Protein AF-A0A9D5VCZ3-F1 (afdb_monomer_lite)

Radius of gyration: 24.62 Å; chains: 1; bounding box: 55×31×70 Å

Structure (mmCIF, N/CA/C/O backbone):
data_AF-A0A9D5VCZ3-F1
#
_entry.id   AF-A0A9D5VCZ3-F1
#
loop_
_atom_site.group_PDB
_atom_site.id
_atom_site.type_symbol
_atom_site.label_atom_id
_atom_site.label_alt_id
_atom_site.label_comp_id
_atom_site.label_asym_id
_atom_site.label_entity_id
_atom_site.label_seq_id
_atom_site.pdbx_PDB_ins_code
_atom_site.Cartn_x
_atom_site.Cartn_y
_atom_site.Cartn_z
_atom_site.occupancy
_atom_site.B_iso_or_equiv
_atom_site.auth_seq_id
_atom_site.auth_comp_id
_atom_site.auth_asym_id
_atom_site.auth_atom_id
_atom_site.pdbx_PDB_model_num
ATOM 1 N N . MET A 1 1 ? 32.028 -22.395 -25.483 1.00 45.53 1 MET A N 1
ATOM 2 C CA . MET A 1 1 ? 32.814 -21.570 -26.431 1.00 45.53 1 MET A CA 1
ATOM 3 C C . MET A 1 1 ? 32.224 -21.715 -27.846 1.00 45.53 1 MET A C 1
ATOM 5 O O . MET A 1 1 ? 32.825 -22.349 -28.694 1.00 45.53 1 MET A O 1
ATOM 9 N N . GLN A 1 2 ? 31.001 -21.212 -28.090 1.00 52.94 2 GLN A N 1
ATOM 10 C CA . GLN A 1 2 ? 30.289 -21.342 -29.388 1.00 52.94 2 GLN A CA 1
ATOM 11 C C . GLN A 1 2 ? 29.478 -20.089 -29.803 1.00 52.94 2 GLN A C 1
ATOM 13 O O . GLN A 1 2 ? 28.916 -20.057 -30.895 1.00 52.94 2 GLN A O 1
ATOM 18 N N . PHE A 1 3 ? 29.453 -19.024 -28.988 1.00 53.75 3 PHE A N 1
ATOM 19 C CA . PHE A 1 3 ? 28.682 -17.804 -29.284 1.00 53.75 3 PHE A CA 1
ATOM 20 C C . PHE A 1 3 ? 29.160 -17.054 -30.542 1.00 53.75 3 PHE A C 1
ATOM 22 O O . PHE A 1 3 ? 28.360 -16.423 -31.229 1.00 53.75 3 PHE A O 1
ATOM 29 N N . SER A 1 4 ? 30.447 -17.145 -30.893 1.00 59.69 4 SER A N 1
ATOM 30 C CA . SER A 1 4 ? 31.019 -16.421 -32.038 1.00 59.69 4 SER A CA 1
ATOM 31 C C . SER A 1 4 ? 30.579 -16.973 -33.400 1.00 59.69 4 SER A C 1
ATOM 33 O O . SER A 1 4 ? 30.556 -16.228 -34.381 1.00 59.69 4 SER A O 1
ATOM 35 N N . THR A 1 5 ? 30.198 -18.252 -33.483 1.00 61.75 5 THR A N 1
ATOM 36 C CA . THR A 1 5 ? 29.810 -18.890 -34.751 1.00 61.75 5 THR A CA 1
ATOM 37 C C . THR A 1 5 ? 28.364 -18.564 -35.138 1.00 61.75 5 THR A C 1
ATOM 39 O O . THR A 1 5 ? 28.079 -18.428 -36.325 1.00 61.75 5 THR A O 1
ATOM 42 N N . MET A 1 6 ? 27.473 -18.350 -34.159 1.00 65.69 6 MET A N 1
ATOM 43 C CA . MET A 1 6 ? 26.064 -17.999 -34.400 1.00 65.69 6 MET A CA 1
ATOM 44 C C . MET A 1 6 ? 25.830 -16.518 -34.734 1.00 65.69 6 MET A C 1
ATOM 46 O O . MET A 1 6 ? 24.898 -16.218 -35.472 1.00 65.69 6 MET A O 1
ATOM 50 N N . LEU A 1 7 ? 26.669 -15.589 -34.252 1.00 65.06 7 LEU A N 1
ATOM 51 C CA . LEU A 1 7 ? 26.544 -14.154 -34.578 1.00 65.06 7 LEU A CA 1
ATOM 52 C C . LEU A 1 7 ? 27.154 -13.777 -35.938 1.00 65.06 7 LEU A C 1
ATOM 54 O O . LEU A 1 7 ? 26.836 -12.730 -36.501 1.00 65.06 7 LEU A O 1
ATOM 58 N N . LYS A 1 8 ? 28.015 -14.635 -36.493 1.00 66.44 8 LYS A N 1
ATOM 59 C CA . LYS A 1 8 ? 28.745 -14.414 -37.752 1.00 66.44 8 LYS A CA 1
ATOM 60 C C . LYS A 1 8 ? 27.875 -14.073 -38.985 1.00 66.44 8 LYS A C 1
ATOM 62 O O . LYS A 1 8 ? 28.370 -13.314 -39.819 1.00 66.44 8 LYS A O 1
ATOM 67 N N . PRO A 1 9 ? 26.628 -14.571 -39.141 1.00 70.12 9 PRO A N 1
ATOM 68 C CA . PRO A 1 9 ? 25.753 -14.177 -40.247 1.00 70.12 9 PRO A CA 1
ATOM 69 C C . PRO A 1 9 ? 25.124 -12.786 -40.069 1.00 70.12 9 PRO A C 1
ATOM 71 O O . PRO A 1 9 ? 24.771 -12.164 -41.065 1.00 70.12 9 PRO A O 1
ATOM 74 N N . TYR A 1 10 ? 25.002 -12.295 -38.831 1.00 70.88 10 TYR A N 1
ATOM 75 C CA . TYR A 1 10 ? 24.322 -11.035 -38.502 1.00 70.88 10 TYR A CA 1
ATOM 76 C C . TYR A 1 10 ? 25.265 -9.825 -38.462 1.00 70.88 10 TYR A C 1
ATOM 78 O O . TYR A 1 10 ? 24.803 -8.686 -38.425 1.00 70.88 10 TYR A O 1
ATOM 86 N N . LEU A 1 11 ? 26.587 -10.041 -38.486 1.00 73.00 11 LEU A N 1
ATOM 87 C CA . LEU A 1 11 ? 27.551 -8.944 -38.547 1.00 73.00 11 LEU A CA 1
ATOM 88 C C . LEU A 1 11 ? 27.676 -8.393 -39.978 1.00 73.00 11 LEU A C 1
ATOM 90 O O . LEU A 1 11 ? 27.913 -9.161 -40.919 1.00 73.00 11 LEU A O 1
ATOM 94 N N . PRO A 1 12 ? 27.608 -7.061 -40.159 1.00 73.19 12 PRO A N 1
ATOM 95 C CA . PRO A 1 12 ? 27.774 -6.449 -41.466 1.00 73.19 12 PRO A CA 1
ATOM 96 C C . PRO A 1 12 ? 29.166 -6.745 -42.039 1.00 73.19 12 PRO A C 1
ATOM 98 O O . PRO A 1 12 ? 30.200 -6.537 -41.396 1.00 73.19 12 PRO A O 1
ATOM 101 N N . LYS A 1 13 ? 29.189 -7.231 -43.285 1.00 76.62 13 LYS A N 1
ATOM 102 C CA . LYS A 1 13 ? 30.423 -7.583 -44.005 1.00 76.62 13 LYS A CA 1
ATOM 103 C C . LYS A 1 13 ? 31.106 -6.370 -44.654 1.00 76.62 13 LYS A C 1
ATOM 105 O O . LYS A 1 13 ? 32.295 -6.446 -44.945 1.00 76.62 13 LYS A O 1
ATOM 110 N N . SER A 1 14 ? 30.386 -5.261 -44.860 1.00 83.81 14 SER A N 1
ATOM 111 C CA . SER A 1 14 ? 30.913 -4.033 -45.476 1.00 83.81 14 SER A CA 1
ATOM 112 C C . SER A 1 14 ? 31.560 -3.089 -44.451 1.00 83.81 14 SER A C 1
ATOM 114 O O . SER A 1 14 ? 31.151 -3.040 -43.289 1.00 83.81 14 SER A O 1
ATOM 116 N N . LEU A 1 15 ? 32.554 -2.301 -44.888 1.00 84.94 15 LEU A N 1
ATOM 117 C CA . LEU A 1 15 ? 33.205 -1.272 -44.057 1.00 84.94 15 LEU A CA 1
ATOM 118 C C . LEU A 1 15 ? 32.196 -0.241 -43.528 1.00 84.94 15 LEU A C 1
ATOM 120 O O . LEU A 1 15 ? 32.236 0.105 -42.350 1.00 84.94 15 LEU A O 1
ATOM 124 N N . LEU A 1 16 ? 31.246 0.179 -44.373 1.00 88.06 16 LEU A N 1
ATOM 125 C CA . LEU A 1 16 ? 30.178 1.106 -43.993 1.00 88.06 16 LEU A CA 1
ATOM 126 C C . LEU A 1 16 ? 29.269 0.513 -42.910 1.00 88.06 16 LEU A C 1
ATOM 128 O O . LEU A 1 16 ? 28.984 1.180 -41.921 1.00 88.06 16 L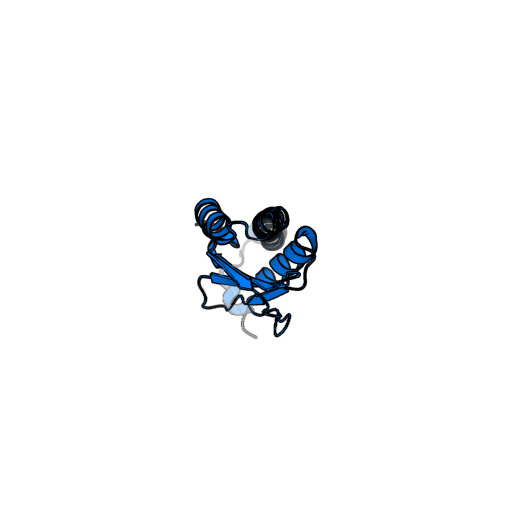EU A O 1
ATOM 132 N N . GLY A 1 17 ? 28.867 -0.755 -43.038 1.00 85.81 17 GLY A N 1
ATOM 133 C CA . GLY A 1 17 ? 28.023 -1.397 -42.032 1.00 85.81 17 GLY A CA 1
ATOM 134 C C . GLY A 1 17 ? 28.726 -1.556 -40.680 1.00 85.81 17 GLY A C 1
ATOM 135 O O . GLY A 1 17 ? 28.092 -1.385 -39.643 1.00 85.81 17 GLY A O 1
ATOM 136 N N . ARG A 1 18 ? 30.045 -1.805 -40.667 1.00 88.56 18 ARG A N 1
ATOM 137 C CA . ARG A 1 18 ? 30.837 -1.810 -39.423 1.00 88.56 18 ARG A CA 1
ATOM 138 C C . ARG A 1 18 ? 30.915 -0.425 -38.782 1.00 88.56 18 ARG A C 1
ATOM 140 O O . ARG A 1 18 ? 30.744 -0.326 -37.573 1.00 88.56 18 ARG A O 1
ATOM 147 N N . ALA A 1 19 ? 31.140 0.623 -39.575 1.00 90.06 19 ALA A N 1
ATOM 148 C CA . ALA A 1 19 ? 31.185 1.996 -39.072 1.00 90.06 19 ALA A CA 1
ATOM 149 C C . ALA A 1 19 ? 29.842 2.414 -38.454 1.00 90.06 19 ALA A C 1
ATOM 151 O O . ALA A 1 19 ? 29.808 2.925 -37.337 1.00 90.06 19 ALA A O 1
ATOM 152 N N . VAL A 1 20 ? 28.730 2.110 -39.133 1.00 91.75 20 VAL A N 1
ATOM 153 C CA . VAL A 1 20 ? 27.379 2.351 -38.607 1.00 91.75 20 VAL A CA 1
ATOM 154 C C . VAL A 1 20 ? 27.142 1.556 -37.323 1.00 91.75 20 VAL A C 1
ATOM 156 O O . VAL A 1 20 ? 26.648 2.119 -36.352 1.00 91.75 20 VAL A O 1
ATOM 159 N N . LEU A 1 21 ? 27.534 0.278 -37.273 1.00 89.38 21 LEU A N 1
ATOM 160 C CA . LEU A 1 21 ? 27.361 -0.550 -36.078 1.00 89.38 21 LEU A CA 1
ATOM 161 C C . LEU A 1 21 ? 28.112 0.025 -34.875 1.00 89.38 21 LEU A C 1
ATOM 163 O O . LEU A 1 21 ? 27.529 0.104 -33.803 1.00 89.38 21 LEU A O 1
ATOM 167 N N . ILE A 1 22 ? 29.359 0.471 -35.037 1.00 90.75 22 ILE A N 1
ATOM 168 C CA . ILE A 1 22 ? 30.148 1.058 -33.939 1.00 90.75 22 ILE A CA 1
ATOM 169 C C . ILE A 1 22 ? 29.474 2.316 -33.368 1.00 90.75 22 ILE A C 1
ATOM 171 O O . ILE A 1 22 ? 29.548 2.547 -32.165 1.00 90.75 22 ILE A O 1
ATOM 175 N N . ILE A 1 23 ? 28.793 3.103 -34.206 1.00 91.94 23 ILE A N 1
ATOM 176 C CA . ILE A 1 23 ? 28.090 4.324 -33.782 1.00 91.94 23 ILE A CA 1
ATOM 177 C C . ILE A 1 23 ? 26.728 3.997 -33.154 1.00 91.94 23 ILE A C 1
ATOM 179 O O . ILE A 1 23 ? 26.362 4.561 -32.127 1.00 91.94 23 ILE A O 1
ATOM 183 N N . VAL A 1 24 ? 25.965 3.080 -33.751 1.00 94.12 24 VAL A N 1
ATOM 184 C CA . VAL A 1 24 ? 24.582 2.783 -33.340 1.00 94.12 24 VAL A CA 1
ATOM 185 C C . VAL A 1 24 ? 24.523 1.808 -32.161 1.00 94.12 24 VAL A C 1
ATOM 187 O O . VAL A 1 24 ? 23.657 1.937 -31.300 1.00 94.12 24 VAL A O 1
ATOM 190 N N . MET A 1 25 ? 25.453 0.856 -32.069 1.00 93.19 25 MET A N 1
ATOM 191 C CA . MET A 1 25 ? 25.519 -0.114 -30.973 1.00 93.19 25 MET A CA 1
ATOM 192 C C . MET A 1 25 ? 25.525 0.537 -29.576 1.00 93.19 25 MET A C 1
ATOM 194 O O . MET A 1 25 ? 24.711 0.114 -28.754 1.00 93.19 25 MET A O 1
ATOM 198 N N . PRO A 1 26 ? 26.372 1.540 -29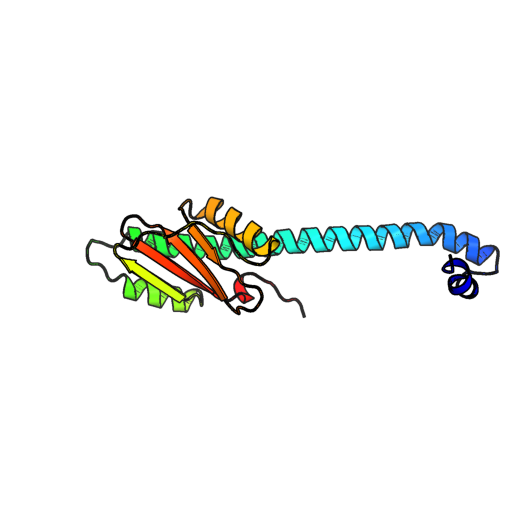.258 1.00 94.25 26 PRO A N 1
ATOM 199 C CA . PRO A 1 26 ? 26.364 2.159 -27.933 1.00 94.25 26 PRO A CA 1
ATOM 200 C C . PRO A 1 26 ? 25.052 2.893 -27.640 1.00 94.25 26 PRO A C 1
ATOM 20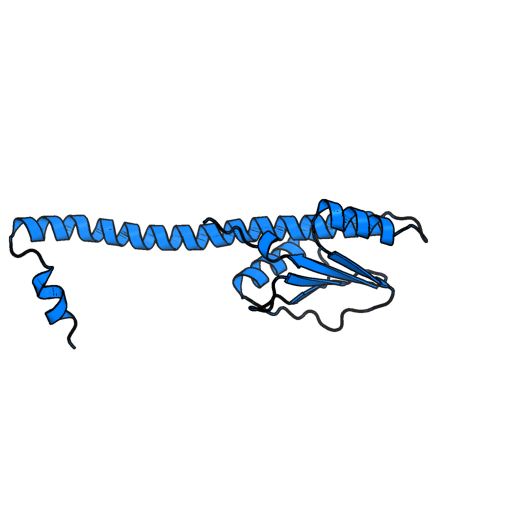2 O O . PRO A 1 26 ? 24.610 2.893 -26.494 1.00 94.25 26 PRO A O 1
ATOM 205 N N . LEU A 1 27 ? 24.391 3.450 -28.662 1.00 95.94 27 LEU A N 1
ATOM 206 C CA . LEU A 1 27 ? 23.076 4.076 -28.510 1.00 95.94 27 LEU A CA 1
ATOM 207 C C . LEU A 1 27 ? 22.009 3.040 -28.141 1.00 95.94 27 LEU A C 1
ATOM 209 O O . LEU A 1 27 ? 21.242 3.261 -27.209 1.00 95.94 27 LEU A O 1
ATOM 213 N N . ILE A 1 28 ? 21.992 1.886 -28.816 1.00 95.56 28 ILE A N 1
ATOM 214 C CA . ILE A 1 28 ? 21.065 0.789 -28.494 1.00 95.56 28 ILE A CA 1
ATOM 215 C C . ILE A 1 28 ? 21.334 0.254 -27.085 1.00 95.56 28 ILE A C 1
ATOM 217 O O . ILE A 1 28 ? 20.396 0.036 -26.319 1.00 95.56 28 ILE A O 1
ATOM 221 N N . LEU A 1 29 ? 22.605 0.062 -26.723 1.00 95.94 29 LEU A N 1
ATOM 222 C CA . LEU A 1 29 ? 22.979 -0.436 -25.400 1.00 95.94 29 LEU A CA 1
ATOM 223 C C . LEU A 1 29 ? 22.528 0.536 -24.303 1.00 95.94 29 LEU A C 1
ATOM 225 O O . LEU A 1 29 ? 21.897 0.113 -23.335 1.00 95.94 29 LEU A O 1
ATOM 229 N N . LEU A 1 30 ? 22.773 1.837 -24.491 1.00 96.38 30 LEU A N 1
ATOM 230 C CA . LEU A 1 30 ? 22.290 2.877 -23.587 1.00 96.38 30 LEU A CA 1
ATOM 231 C C . LEU A 1 30 ? 20.760 2.870 -23.492 1.00 96.38 30 LEU A C 1
ATOM 233 O O . LEU A 1 30 ? 20.223 2.976 -22.392 1.00 96.38 30 LEU A O 1
ATOM 237 N N . GLN A 1 31 ? 20.059 2.701 -24.616 1.00 94.44 31 GLN A N 1
ATOM 238 C CA . GLN A 1 31 ? 18.601 2.667 -24.645 1.00 94.44 31 GLN A CA 1
ATOM 239 C C . GLN A 1 31 ? 18.048 1.507 -23.815 1.00 94.44 31 GLN A C 1
ATOM 241 O O . GLN A 1 31 ? 17.148 1.726 -23.007 1.00 94.44 31 GLN A O 1
ATOM 246 N N . VAL A 1 32 ? 18.589 0.295 -23.974 1.00 96.56 32 VAL A N 1
ATOM 247 C CA . VAL A 1 32 ? 18.135 -0.889 -23.227 1.00 96.56 32 VAL A CA 1
ATOM 248 C C . VAL A 1 32 ? 18.378 -0.700 -21.733 1.00 96.56 32 VAL A C 1
ATOM 250 O O . VAL A 1 32 ? 17.445 -0.833 -20.948 1.00 96.56 32 VAL A O 1
ATOM 253 N N . VAL A 1 33 ? 19.595 -0.312 -21.340 1.00 95.75 33 VAL A N 1
ATOM 254 C CA . VAL A 1 33 ? 19.947 -0.105 -19.925 1.00 95.75 33 VAL A CA 1
ATOM 255 C C . VAL A 1 33 ? 19.089 0.992 -19.294 1.00 95.75 33 VAL A C 1
ATOM 257 O O . VAL A 1 33 ? 18.529 0.796 -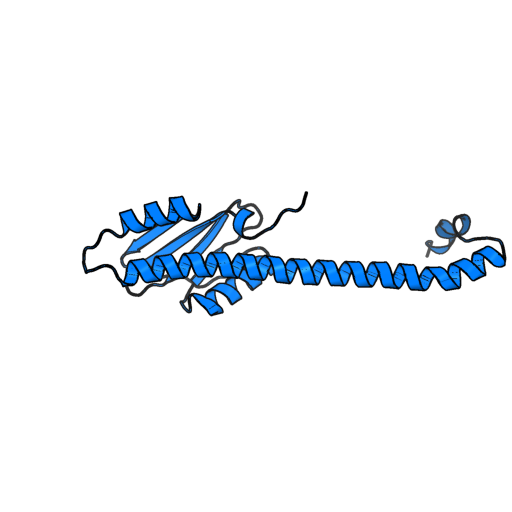18.217 1.00 95.75 33 VAL A O 1
ATOM 260 N N . SER A 1 34 ? 18.946 2.130 -19.975 1.00 95.31 34 SER A N 1
ATOM 261 C CA . SER A 1 34 ? 18.131 3.253 -19.505 1.00 95.31 34 SER A CA 1
ATOM 262 C C . SER A 1 34 ? 16.668 2.847 -19.338 1.00 95.31 34 SER A C 1
ATOM 264 O O . SER A 1 34 ? 16.061 3.116 -18.303 1.00 95.31 34 SER A O 1
ATOM 266 N N . THR A 1 35 ? 16.119 2.134 -20.325 1.00 93.56 35 THR A N 1
ATOM 267 C CA . THR A 1 35 ? 14.732 1.660 -20.302 1.00 93.56 35 THR A CA 1
ATOM 268 C C . THR A 1 35 ? 14.505 0.699 -19.136 1.00 93.56 35 THR A C 1
ATOM 270 O O . THR A 1 35 ? 13.570 0.906 -18.367 1.00 93.56 35 THR A O 1
ATOM 273 N N . THR A 1 36 ? 15.384 -0.287 -18.930 1.00 90.31 36 THR A N 1
ATOM 274 C CA . THR A 1 36 ? 15.287 -1.226 -17.799 1.00 90.31 36 THR A CA 1
ATOM 275 C C . THR A 1 36 ? 15.297 -0.498 -16.454 1.00 90.31 36 THR A C 1
ATOM 277 O O . THR A 1 36 ? 14.383 -0.682 -15.652 1.00 90.31 36 THR A O 1
ATOM 280 N N . ILE A 1 37 ? 16.263 0.401 -16.231 1.00 90.69 37 ILE A N 1
ATOM 281 C CA . ILE A 1 37 ? 16.363 1.174 -14.981 1.00 90.69 37 ILE A CA 1
ATOM 282 C C . ILE A 1 37 ? 15.130 2.062 -14.780 1.00 90.69 37 ILE A C 1
ATOM 284 O O . ILE A 1 37 ? 14.618 2.192 -13.664 1.00 90.69 37 ILE A O 1
ATOM 288 N N . PHE A 1 38 ? 14.652 2.705 -15.848 1.00 89.38 38 PHE A N 1
ATOM 289 C CA . PHE A 1 38 ? 13.470 3.553 -15.788 1.00 89.38 38 PHE A CA 1
ATOM 290 C C . PHE A 1 38 ? 12.236 2.754 -15.372 1.00 89.38 38 PHE A C 1
ATOM 292 O O . PHE A 1 38 ? 11.541 3.177 -14.449 1.00 89.38 38 PHE A O 1
ATOM 299 N N . PHE A 1 39 ? 11.984 1.600 -15.999 1.00 86.62 39 PHE A N 1
ATOM 300 C CA . PHE A 1 39 ? 10.848 0.752 -15.649 1.00 86.62 39 PHE A CA 1
ATOM 301 C C . PHE A 1 39 ? 10.962 0.240 -14.209 1.00 86.62 39 PHE A C 1
ATOM 303 O O . PHE A 1 39 ? 10.043 0.466 -13.429 1.00 86.62 39 PHE A O 1
ATOM 310 N N . GLU A 1 40 ? 12.091 -0.326 -13.786 1.00 84.31 40 GLU A N 1
ATOM 311 C CA . GLU A 1 40 ? 12.255 -0.785 -12.396 1.00 84.31 40 GLU A CA 1
ATOM 312 C C . GLU A 1 40 ? 11.950 0.323 -11.375 1.00 84.31 40 GLU A C 1
ATOM 314 O O . GLU A 1 40 ? 11.174 0.137 -10.433 1.0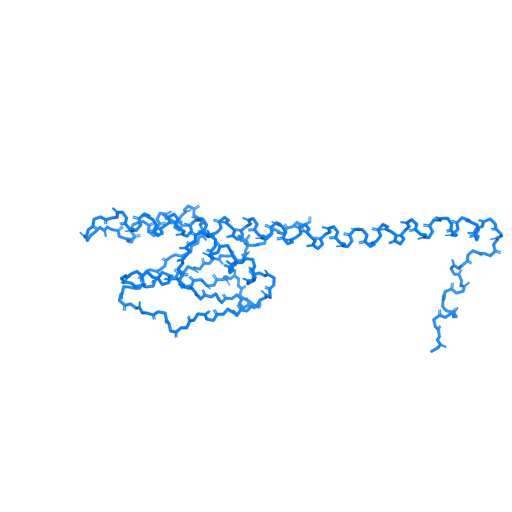0 84.31 40 GLU A O 1
ATOM 319 N N . ASN A 1 41 ? 12.500 1.519 -11.590 1.00 85.00 41 ASN A N 1
ATOM 320 C CA . ASN A 1 41 ? 12.273 2.656 -10.704 1.00 85.00 41 ASN A CA 1
ATOM 321 C C . ASN A 1 41 ? 10.838 3.184 -10.768 1.00 85.00 41 ASN A C 1
ATOM 323 O O . ASN A 1 41 ? 10.297 3.635 -9.755 1.00 85.00 41 ASN A O 1
ATOM 327 N N . HIS A 1 42 ? 10.217 3.163 -11.945 1.00 85.25 42 HIS A N 1
ATOM 328 C CA . HIS A 1 42 ? 8.842 3.602 -12.118 1.00 85.25 42 HIS A CA 1
ATOM 329 C C . HIS A 1 42 ? 7.881 2.699 -11.340 1.00 85.25 42 HIS A C 1
ATOM 331 O O . HIS A 1 42 ? 7.086 3.199 -10.545 1.00 85.25 42 HIS A O 1
ATOM 337 N N . TRP A 1 43 ? 8.011 1.380 -11.483 1.00 80.75 43 TRP A N 1
ATOM 338 C CA . TRP A 1 43 ? 7.157 0.409 -10.798 1.00 80.75 43 TRP A CA 1
ATOM 339 C C . TRP A 1 43 ? 7.319 0.478 -9.273 1.00 80.75 43 TRP A C 1
ATOM 341 O O . TRP A 1 43 ? 6.321 0.466 -8.550 1.00 80.75 43 TRP A O 1
ATOM 351 N N . LYS A 1 44 ? 8.546 0.692 -8.772 1.00 83.94 44 LYS A N 1
ATOM 352 C CA . LYS A 1 44 ? 8.789 0.955 -7.341 1.00 83.94 44 LYS A CA 1
ATOM 353 C C . LYS A 1 44 ? 8.032 2.186 -6.832 1.00 83.94 44 LYS A C 1
ATOM 355 O O . LYS A 1 44 ? 7.428 2.135 -5.762 1.00 83.94 44 LYS A O 1
ATOM 360 N N . LYS A 1 45 ? 8.038 3.287 -7.592 1.00 86.62 45 LYS A N 1
ATOM 361 C CA . LYS A 1 45 ? 7.338 4.532 -7.223 1.00 86.62 45 LYS A CA 1
ATOM 362 C C . LYS A 1 45 ? 5.819 4.389 -7.294 1.00 86.62 45 LYS A C 1
ATOM 364 O O . LYS A 1 45 ? 5.127 4.905 -6.420 1.00 86.62 45 LYS A O 1
ATOM 369 N N . VAL A 1 46 ? 5.301 3.709 -8.317 1.00 88.56 46 VAL A N 1
ATOM 370 C CA . VAL A 1 46 ? 3.858 3.473 -8.473 1.00 88.56 46 VAL A CA 1
ATOM 371 C C . VAL A 1 46 ? 3.340 2.596 -7.339 1.00 88.56 46 VAL A C 1
ATOM 373 O O . VAL A 1 46 ? 2.411 3.008 -6.648 1.00 88.56 46 VAL A O 1
ATOM 376 N N . GLY A 1 47 ? 3.981 1.453 -7.075 1.00 90.62 47 GLY A N 1
ATOM 377 C CA . GLY A 1 47 ? 3.572 0.572 -5.979 1.00 90.62 47 GLY A CA 1
ATOM 378 C C . GLY A 1 47 ? 3.671 1.257 -4.612 1.00 90.62 47 GLY A C 1
ATOM 379 O O . GLY A 1 47 ? 2.752 1.151 -3.806 1.00 90.62 47 GLY A O 1
ATOM 380 N N . ARG A 1 48 ? 4.696 2.098 -4.385 1.00 92.12 48 ARG A N 1
ATOM 381 C CA . ARG A 1 48 ? 4.781 2.931 -3.172 1.00 92.12 48 ARG A CA 1
ATOM 382 C C . ARG A 1 48 ? 3.566 3.844 -3.006 1.00 92.12 48 ARG A C 1
ATOM 384 O O . ARG A 1 48 ? 3.019 3.927 -1.913 1.00 92.12 48 ARG A O 1
ATOM 391 N N . ARG A 1 49 ? 3.134 4.532 -4.067 1.00 92.81 49 ARG A N 1
ATOM 392 C CA . ARG A 1 49 ? 1.955 5.416 -4.011 1.00 92.81 49 ARG A CA 1
ATOM 393 C C . ARG A 1 49 ? 0.670 4.643 -3.725 1.00 92.81 49 ARG A C 1
ATOM 395 O O . ARG A 1 49 ? -0.154 5.122 -2.955 1.00 92.81 49 ARG A O 1
ATOM 402 N N . LEU A 1 50 ? 0.518 3.457 -4.312 1.00 94.31 50 LEU A N 1
ATOM 403 C CA . LEU A 1 50 ? -0.626 2.582 -4.052 1.00 94.31 50 LEU A CA 1
ATOM 404 C C . LEU A 1 50 ? -0.643 2.094 -2.598 1.00 94.31 50 LEU A C 1
ATOM 406 O O . LEU A 1 50 ? -1.672 2.191 -1.933 1.00 94.31 50 LEU A O 1
ATOM 410 N N . ALA A 1 51 ? 0.507 1.660 -2.078 1.00 95.50 51 ALA A N 1
ATOM 411 C CA . ALA A 1 51 ? 0.657 1.260 -0.682 1.00 95.50 51 ALA A CA 1
ATOM 412 C C . ALA A 1 51 ? 0.350 2.413 0.291 1.00 95.50 51 ALA A C 1
ATOM 414 O O . ALA A 1 51 ? -0.344 2.200 1.280 1.00 95.50 51 ALA A O 1
ATOM 415 N N . LEU A 1 52 ? 0.799 3.640 -0.011 1.00 96.69 52 LEU A N 1
ATOM 416 C CA . LEU A 1 52 ? 0.452 4.838 0.767 1.00 96.69 52 LEU A CA 1
ATOM 417 C C . LEU A 1 52 ? -1.054 5.122 0.747 1.00 96.69 52 LEU A C 1
ATOM 419 O O . LEU A 1 52 ? -1.614 5.478 1.778 1.00 96.69 52 LEU A O 1
ATOM 423 N N . GLY A 1 53 ? -1.723 4.927 -0.392 1.00 96.12 53 GLY A N 1
ATOM 424 C CA . GLY A 1 53 ? -3.179 5.048 -0.481 1.00 96.12 53 GLY A CA 1
ATOM 425 C C . GLY A 1 53 ? -3.903 4.039 0.413 1.00 96.12 53 GLY A C 1
ATOM 426 O O . GLY A 1 53 ? -4.782 4.419 1.178 1.00 96.12 53 GLY A O 1
ATOM 427 N N . VAL A 1 54 ? -3.486 2.770 0.380 1.00 96.31 54 VAL A N 1
ATOM 428 C CA . VAL A 1 54 ? -4.062 1.714 1.232 1.00 96.31 54 VAL A CA 1
ATOM 429 C C . VAL A 1 54 ? -3.807 1.987 2.716 1.00 96.31 54 VAL A C 1
ATOM 431 O O . VAL A 1 54 ? -4.730 1.892 3.519 1.00 96.31 54 VAL A O 1
ATOM 434 N N . ALA A 1 55 ? -2.587 2.370 3.092 1.00 97.31 55 ALA A N 1
ATOM 435 C CA . ALA A 1 55 ? -2.272 2.728 4.473 1.00 97.31 55 ALA A CA 1
ATOM 436 C C . ALA A 1 55 ? -3.059 3.969 4.944 1.00 97.31 55 ALA A C 1
ATOM 438 O O . ALA A 1 55 ? -3.512 4.010 6.087 1.00 97.31 55 ALA A O 1
ATOM 439 N N . GLY A 1 56 ? -3.283 4.943 4.055 1.00 97.06 56 GLY A N 1
ATOM 440 C CA . GLY A 1 56 ? -4.144 6.105 4.291 1.00 97.06 56 GLY A CA 1
ATOM 441 C C . GLY A 1 56 ? -5.601 5.727 4.547 1.00 97.06 56 GLY A C 1
ATOM 442 O O . GLY A 1 56 ? -6.185 6.193 5.524 1.00 97.06 56 GLY A O 1
ATOM 443 N N . ASP A 1 57 ? -6.168 4.842 3.724 1.00 96.50 57 ASP A N 1
ATOM 444 C CA . ASP A 1 57 ? -7.523 4.316 3.923 1.00 96.50 57 ASP A CA 1
ATOM 445 C C . ASP A 1 57 ? -7.640 3.590 5.277 1.00 96.50 57 ASP A C 1
ATOM 447 O O . ASP A 1 57 ? -8.612 3.783 6.008 1.00 96.50 57 ASP A O 1
ATOM 451 N N . ILE A 1 58 ? -6.633 2.790 5.648 1.00 96.94 58 ILE A N 1
ATOM 452 C CA . ILE A 1 58 ? -6.599 2.076 6.932 1.00 96.94 58 ILE A CA 1
ATOM 453 C C . ILE A 1 58 ? -6.535 3.058 8.110 1.00 96.94 58 ILE A C 1
ATOM 455 O O . ILE A 1 58 ? -7.325 2.922 9.046 1.00 96.94 58 ILE A O 1
ATOM 459 N N . GLU A 1 59 ? -5.654 4.066 8.083 1.00 96.94 59 GLU A N 1
ATOM 460 C CA . GLU A 1 59 ? -5.586 5.057 9.171 1.00 96.94 59 GLU A CA 1
ATOM 461 C C . GLU A 1 59 ? -6.855 5.910 9.246 1.00 96.94 59 GLU A C 1
ATOM 463 O O . GLU A 1 59 ? -7.279 6.268 10.343 1.00 96.94 59 GLU A O 1
ATOM 468 N N . LEU A 1 60 ? -7.517 6.193 8.120 1.00 95.94 60 LEU A N 1
ATOM 469 C CA . LEU A 1 60 ? -8.811 6.873 8.125 1.00 95.94 60 LEU A CA 1
ATOM 470 C C . LEU A 1 60 ? -9.865 6.050 8.882 1.00 95.94 60 LEU A C 1
ATOM 472 O O . LEU A 1 60 ? -10.573 6.592 9.734 1.00 95.94 60 LEU A O 1
ATOM 476 N N . VAL A 1 61 ? -9.938 4.740 8.624 1.00 95.31 61 VAL A N 1
ATOM 477 C CA . VAL A 1 61 ? -10.852 3.828 9.332 1.00 95.31 61 VAL A CA 1
ATOM 478 C C . VAL A 1 61 ? -10.501 3.744 10.816 1.00 95.31 61 VAL A C 1
ATOM 480 O O . VAL A 1 61 ? -11.378 3.927 11.660 1.00 95.31 61 VAL A O 1
ATOM 483 N N . ILE A 1 62 ? -9.223 3.557 11.157 1.00 95.06 62 ILE A N 1
ATOM 484 C CA . ILE A 1 62 ? -8.748 3.534 12.550 1.00 95.06 62 ILE A CA 1
ATOM 485 C C . ILE A 1 62 ? -9.061 4.861 13.258 1.00 95.06 62 ILE A C 1
ATOM 487 O O . ILE A 1 62 ? -9.486 4.875 14.415 1.00 95.06 62 ILE A O 1
ATOM 491 N N . GLY A 1 63 ? -8.867 5.987 12.575 1.00 94.00 63 GLY A N 1
ATOM 492 C CA . GLY A 1 63 ? -9.162 7.323 13.075 1.00 94.00 63 GLY A CA 1
ATOM 493 C C . GLY A 1 63 ? -10.649 7.524 13.359 1.00 94.00 63 GLY A C 1
ATOM 494 O O . GLY A 1 63 ? -10.994 8.076 14.405 1.00 94.00 63 GLY A O 1
ATOM 495 N N . ASN A 1 64 ? -11.523 7.031 12.480 1.00 92.50 64 ASN A N 1
ATOM 496 C CA . ASN A 1 64 ? -12.972 7.056 12.679 1.00 92.50 64 ASN A CA 1
ATOM 497 C C . ASN A 1 64 ? -13.398 6.149 13.841 1.00 92.50 64 ASN A C 1
ATOM 499 O O . ASN A 1 64 ? -14.170 6.583 14.695 1.00 92.50 64 ASN A O 1
ATOM 503 N N . MET A 1 65 ? -12.820 4.947 13.943 1.00 91.75 65 MET A N 1
ATOM 504 C CA . MET A 1 65 ? -13.009 4.039 15.082 1.00 91.75 65 MET A CA 1
ATOM 505 C C . MET A 1 65 ? -12.620 4.691 16.412 1.00 91.75 65 MET A C 1
ATOM 507 O O . MET A 1 65 ? -13.358 4.600 17.386 1.00 91.75 65 MET A O 1
ATOM 511 N N . ARG A 1 66 ? -11.493 5.407 16.449 1.00 90.06 66 ARG A N 1
ATOM 512 C CA . ARG A 1 66 ? -10.992 6.089 17.653 1.00 90.06 66 ARG A CA 1
ATOM 513 C C . ARG A 1 66 ? -11.867 7.264 18.103 1.00 90.06 66 ARG A C 1
ATOM 515 O O . ARG A 1 66 ? -11.818 7.638 19.270 1.00 90.06 66 ARG A O 1
ATOM 522 N N . ARG A 1 67 ? -12.622 7.881 17.190 1.00 89.81 67 ARG A N 1
ATOM 523 C CA . ARG A 1 67 ? -13.511 9.022 17.486 1.00 89.81 67 ARG A CA 1
ATOM 524 C C . ARG A 1 67 ? -14.917 8.598 17.903 1.00 89.81 67 ARG A C 1
ATOM 526 O O . ARG A 1 67 ? -15.692 9.457 18.319 1.00 89.81 67 ARG A O 1
ATOM 533 N N . LEU A 1 68 ? -15.257 7.314 17.783 1.00 87.62 68 LEU A N 1
ATOM 534 C CA . LEU A 1 68 ? -16.544 6.815 18.248 1.00 87.62 68 LEU A CA 1
ATOM 535 C C . LEU A 1 68 ? -16.643 6.933 19.777 1.00 87.62 68 LEU A C 1
ATOM 537 O O . LEU A 1 68 ? -15.682 6.631 20.487 1.00 87.62 68 LEU A O 1
ATOM 541 N N . PRO A 1 69 ? -17.812 7.334 20.302 1.00 84.44 69 PRO A N 1
ATOM 542 C CA . PRO A 1 69 ? -18.090 7.218 21.724 1.00 84.44 69 PRO A CA 1
ATOM 543 C C . PRO A 1 69 ? -18.080 5.747 22.163 1.00 84.44 69 PRO A C 1
ATOM 545 O O . PRO A 1 69 ? -18.283 4.834 21.359 1.00 84.44 69 PRO A O 1
ATOM 548 N N . VAL A 1 70 ? -17.874 5.518 23.461 1.00 77.88 70 VAL A N 1
ATOM 549 C CA . VAL A 1 70 ? -17.918 4.177 24.063 1.00 77.88 70 VAL A CA 1
ATOM 550 C C . VAL A 1 70 ? -19.276 3.530 23.764 1.00 77.88 70 VAL A C 1
ATOM 552 O O . VAL A 1 70 ? -20.316 4.089 24.103 1.00 77.88 70 VAL A O 1
ATOM 555 N N . GLY A 1 71 ? -19.263 2.365 23.109 1.00 76.00 71 GLY A N 1
ATOM 556 C CA . GLY A 1 71 ? -20.476 1.668 22.658 1.00 76.00 71 GLY A CA 1
ATOM 557 C C . GLY A 1 71 ? -21.019 2.119 21.297 1.00 76.00 71 GLY A C 1
ATOM 558 O O . GLY A 1 71 ? -22.110 1.701 20.915 1.00 76.00 71 GLY A O 1
ATOM 559 N N . GLY A 1 72 ? -20.287 2.959 20.563 1.00 82.44 72 GLY A N 1
ATOM 560 C CA . GLY A 1 72 ? -20.642 3.350 19.204 1.00 82.44 72 GLY A CA 1
ATOM 561 C C . GLY A 1 72 ? -20.610 2.182 18.209 1.00 82.44 72 GLY A C 1
ATOM 562 O O . GLY A 1 72 ? -19.958 1.159 18.429 1.00 82.44 72 GLY A O 1
ATOM 563 N N . ASP A 1 73 ? -21.313 2.346 17.088 1.00 89.12 73 ASP A N 1
ATOM 564 C CA . ASP A 1 73 ? -21.442 1.309 16.065 1.00 89.12 73 ASP A CA 1
ATOM 565 C C . ASP A 1 73 ? -20.178 1.179 15.199 1.00 89.12 73 ASP A C 1
ATOM 567 O O . ASP A 1 73 ? -20.057 1.749 14.115 1.00 89.12 73 ASP A O 1
ATOM 571 N N . VAL A 1 74 ? -19.218 0.393 15.689 1.00 90.06 74 VAL A N 1
ATOM 572 C CA . VAL A 1 74 ? -18.011 0.031 14.933 1.00 90.06 74 VAL A CA 1
ATOM 573 C C . VAL A 1 74 ? -18.372 -0.739 13.661 1.00 90.06 74 VAL A C 1
ATOM 575 O O . VAL A 1 74 ? -17.739 -0.531 12.629 1.00 90.06 74 VAL A O 1
ATOM 578 N N . ARG A 1 75 ? -19.388 -1.613 13.698 1.00 91.06 75 ARG A N 1
ATOM 579 C CA . ARG A 1 75 ? -19.756 -2.443 12.540 1.00 91.06 75 ARG A CA 1
ATOM 580 C C . ARG A 1 75 ? -20.262 -1.594 11.381 1.00 91.06 75 ARG A C 1
ATOM 582 O O . ARG A 1 75 ? -19.842 -1.847 10.257 1.00 91.06 75 ARG A O 1
ATOM 589 N N . GLY A 1 76 ? -21.097 -0.591 11.652 1.00 91.69 76 GLY A N 1
ATOM 590 C CA . GLY A 1 76 ? -21.569 0.356 10.641 1.00 91.69 76 GLY A CA 1
ATOM 591 C C . GLY A 1 76 ? -20.412 1.028 9.899 1.00 91.69 76 GLY A C 1
ATOM 592 O O . GLY A 1 76 ? -20.348 0.963 8.674 1.00 91.69 76 GLY A O 1
ATOM 593 N N . ILE A 1 77 ? -19.420 1.547 10.633 1.00 92.62 77 ILE A N 1
ATOM 594 C CA . ILE A 1 77 ? -18.239 2.178 10.019 1.00 92.62 77 ILE A CA 1
ATOM 595 C C . ILE A 1 77 ? -17.442 1.194 9.160 1.00 92.62 77 ILE A C 1
ATOM 597 O O . ILE A 1 77 ? -16.968 1.572 8.091 1.00 92.62 77 ILE A O 1
ATOM 601 N N . LEU A 1 78 ? -17.279 -0.057 9.598 1.00 93.69 78 LEU A N 1
ATOM 602 C CA . LEU A 1 78 ? -16.543 -1.053 8.814 1.00 93.69 78 LEU A CA 1
ATOM 603 C C . LEU A 1 78 ? -17.280 -1.430 7.522 1.00 93.69 78 LEU A C 1
ATOM 605 O O . LEU A 1 78 ? -16.631 -1.626 6.496 1.00 93.69 78 LEU A O 1
ATOM 609 N N . ILE A 1 79 ? -18.616 -1.488 7.548 1.00 94.56 79 ILE A N 1
ATOM 610 C CA . ILE A 1 79 ? -19.440 -1.729 6.354 1.00 94.56 79 ILE A CA 1
ATOM 611 C C . ILE A 1 79 ? -19.305 -0.562 5.370 1.00 94.56 79 ILE A C 1
ATOM 613 O O . ILE A 1 79 ? -19.044 -0.789 4.186 1.00 94.56 79 ILE A O 1
ATOM 617 N N . ASP A 1 80 ? -19.414 0.675 5.855 1.00 93.94 80 ASP A N 1
ATOM 618 C CA . ASP A 1 80 ? -19.262 1.877 5.028 1.00 93.94 80 ASP A CA 1
ATOM 619 C C . ASP A 1 80 ? -17.851 1.968 4.431 1.00 93.94 80 ASP A C 1
ATOM 621 O O . ASP A 1 80 ? -17.676 2.228 3.237 1.00 93.94 80 ASP A O 1
ATOM 625 N N . ALA A 1 81 ? -16.830 1.677 5.241 1.00 94.62 81 ALA A N 1
ATOM 626 C CA . ALA A 1 81 ? -15.445 1.621 4.797 1.00 94.62 81 ALA A CA 1
ATOM 627 C C . ALA A 1 81 ? -15.236 0.544 3.728 1.00 94.62 81 ALA A C 1
ATOM 629 O O . ALA A 1 81 ? -14.562 0.792 2.726 1.00 94.62 81 ALA A O 1
ATOM 630 N N . GLN A 1 82 ? -15.834 -0.636 3.896 1.00 95.19 82 GLN A N 1
ATOM 631 C CA . GLN A 1 82 ? -15.760 -1.702 2.903 1.00 95.19 82 GLN A CA 1
ATOM 632 C C . GLN A 1 82 ? -16.424 -1.301 1.584 1.00 95.19 82 GLN A C 1
ATOM 634 O O . GLN A 1 82 ? -15.872 -1.576 0.518 1.00 95.19 82 GLN A O 1
ATOM 639 N N . ALA A 1 83 ? -17.570 -0.620 1.633 1.00 94.06 83 ALA A N 1
ATOM 640 C CA . ALA A 1 83 ? -18.243 -0.124 0.438 1.00 94.06 83 ALA A CA 1
ATOM 641 C C . ALA A 1 83 ? -17.410 0.940 -0.298 1.00 94.06 83 ALA A C 1
ATOM 643 O O . ALA A 1 83 ? -17.308 0.894 -1.522 1.00 94.06 83 ALA A O 1
ATOM 644 N N . ALA A 1 84 ? -16.781 1.863 0.437 1.00 93.56 84 ALA A N 1
ATOM 645 C CA . ALA A 1 84 ? -15.997 2.955 -0.141 1.00 93.56 84 ALA A CA 1
ATOM 646 C C . ALA A 1 84 ? -14.631 2.512 -0.690 1.00 93.56 84 ALA A C 1
ATOM 648 O O . ALA A 1 84 ? -14.143 3.059 -1.677 1.00 93.56 84 ALA A O 1
ATOM 649 N N . THR A 1 85 ? -13.996 1.537 -0.042 1.00 93.44 85 THR A N 1
ATOM 650 C CA . THR A 1 85 ? -12.605 1.151 -0.330 1.00 93.44 85 THR A CA 1
ATOM 651 C C . THR A 1 85 ? -12.485 -0.190 -1.057 1.00 93.44 85 THR A C 1
ATOM 653 O O . THR A 1 85 ? -11.408 -0.534 -1.547 1.00 93.44 85 THR A O 1
ATOM 656 N N . HIS A 1 86 ? -13.556 -0.984 -1.113 1.00 93.06 86 HIS A N 1
ATOM 657 C CA . HIS A 1 86 ? -13.528 -2.375 -1.578 1.00 93.06 86 HIS A CA 1
ATOM 658 C C . HIS A 1 86 ? -12.529 -3.274 -0.821 1.00 93.06 86 HIS A C 1
ATOM 660 O O . HIS A 1 86 ? -12.094 -4.296 -1.352 1.00 93.06 86 HIS A O 1
ATOM 666 N N . MET A 1 87 ? -12.150 -2.905 0.404 1.00 95.00 87 MET A N 1
ATOM 667 C CA . MET A 1 87 ? -11.356 -3.734 1.315 1.00 95.00 87 MET A CA 1
ATOM 668 C C . MET A 1 87 ? -12.273 -4.295 2.392 1.00 95.00 87 MET A C 1
ATOM 670 O O . MET A 1 87 ? -13.184 -3.600 2.835 1.00 95.00 87 MET A O 1
ATOM 674 N N . LYS A 1 88 ? -12.058 -5.537 2.826 1.00 95.12 88 LYS A N 1
ATOM 675 C CA . LYS A 1 88 ? -12.826 -6.052 3.965 1.00 95.12 88 LYS A CA 1
ATOM 676 C C . LYS A 1 88 ? -12.125 -5.674 5.254 1.00 95.12 88 LYS A C 1
ATOM 678 O O . LYS A 1 88 ? -10.906 -5.798 5.348 1.00 95.12 88 LYS A O 1
ATOM 683 N N . PHE A 1 89 ? -12.907 -5.251 6.235 1.00 95.62 89 PHE A N 1
ATOM 684 C CA . PHE A 1 89 ? -12.419 -4.909 7.560 1.00 95.62 89 PHE A CA 1
ATOM 685 C C . PHE A 1 89 ? -13.115 -5.780 8.594 1.00 95.62 89 PHE A C 1
ATOM 687 O O . PHE A 1 89 ? -14.343 -5.845 8.640 1.00 95.62 89 PHE A O 1
ATOM 694 N N . GLU A 1 90 ? -12.330 -6.401 9.461 1.00 94.62 90 GLU A N 1
ATOM 695 C CA . GLU A 1 90 ? -12.827 -7.166 10.592 1.00 94.62 90 GLU A CA 1
ATOM 696 C C . GLU A 1 90 ? -12.131 -6.688 11.865 1.00 94.62 90 GLU A C 1
ATOM 698 O O . GLU A 1 90 ? -10.905 -6.713 11.978 1.00 94.62 90 GLU A O 1
ATOM 703 N N . TYR A 1 91 ? -12.917 -6.240 12.841 1.00 94.94 91 TYR A N 1
ATOM 704 C CA . TYR A 1 91 ? -12.393 -5.847 14.142 1.00 94.94 91 TYR A CA 1
ATOM 705 C C . TYR A 1 91 ? -12.571 -6.977 15.154 1.00 94.94 91 TYR A C 1
ATOM 707 O O . TYR A 1 91 ? -13.690 -7.414 15.426 1.00 94.94 91 TYR A O 1
ATOM 715 N N . ARG A 1 92 ? -11.454 -7.423 15.732 1.00 94.62 92 ARG A N 1
ATOM 716 C CA . ARG A 1 92 ? -11.396 -8.457 16.766 1.00 94.62 92 ARG A CA 1
ATOM 717 C C . ARG A 1 92 ? -11.119 -7.792 18.122 1.00 94.62 92 ARG A C 1
ATOM 719 O O . ARG A 1 92 ? -9.971 -7.430 18.395 1.00 94.62 92 ARG A O 1
ATOM 726 N N . PRO A 1 93 ? -12.143 -7.577 18.968 1.00 92.19 93 PRO A N 1
ATOM 727 C CA . PRO A 1 93 ? -11.967 -6.922 20.262 1.00 92.19 93 PRO A CA 1
ATOM 728 C C . PRO A 1 93 ? -11.188 -7.822 21.231 1.00 92.19 93 PRO A C 1
ATOM 730 O O . PRO A 1 93 ? -11.374 -9.037 21.250 1.00 92.19 93 PRO A O 1
ATOM 733 N N . GLY A 1 94 ? -10.299 -7.233 22.030 1.00 91.25 94 GLY A N 1
ATOM 734 C CA . GLY A 1 94 ? -9.489 -7.920 23.043 1.00 91.25 94 GLY A CA 1
ATOM 735 C C . GLY A 1 94 ? -8.395 -8.849 22.501 1.00 91.25 94 GLY A C 1
ATOM 736 O O . GLY A 1 94 ? -7.601 -9.371 23.281 1.00 91.25 94 GLY A O 1
ATOM 737 N N . SER A 1 95 ? -8.318 -9.064 21.185 1.00 92.94 95 SER A N 1
ATOM 738 C CA . SER A 1 95 ? -7.249 -9.864 20.589 1.00 92.94 95 SER A CA 1
ATOM 739 C C . SER A 1 95 ? -5.929 -9.098 20.572 1.00 92.94 95 SER A C 1
ATOM 741 O O . SER A 1 95 ? -5.911 -7.884 20.357 1.00 92.94 95 SER A O 1
ATOM 743 N N . VAL A 1 96 ? -4.827 -9.831 20.705 1.00 93.25 96 VAL A N 1
ATOM 744 C CA . VAL A 1 96 ? -3.467 -9.316 20.539 1.00 93.25 96 VAL A CA 1
ATOM 745 C C . VAL A 1 96 ? -2.827 -10.010 19.345 1.00 93.25 96 VAL A C 1
ATOM 747 O O . VAL A 1 96 ? -3.025 -11.205 19.120 1.00 93.25 96 VAL A O 1
ATOM 750 N N . LEU A 1 97 ? -2.077 -9.243 18.565 1.00 92.06 97 LEU A N 1
ATOM 751 C CA . LEU A 1 97 ? -1.328 -9.715 17.418 1.00 92.06 97 LEU A CA 1
ATOM 752 C C . LEU A 1 97 ? -0.342 -10.810 17.858 1.00 92.06 97 LEU A C 1
ATOM 754 O O . LEU A 1 97 ? 0.508 -10.575 18.715 1.00 92.06 97 LEU A O 1
ATOM 758 N N . ALA A 1 98 ? -0.453 -12.005 17.274 1.00 87.25 98 ALA A N 1
ATOM 759 C CA . ALA A 1 98 ? 0.400 -13.137 17.643 1.00 87.25 98 ALA A CA 1
ATOM 760 C C . ALA A 1 98 ? 1.873 -12.922 17.245 1.00 87.25 98 ALA A C 1
ATOM 762 O O . ALA A 1 98 ? 2.779 -13.357 17.951 1.00 87.25 98 ALA A O 1
ATOM 763 N N . ASP A 1 99 ? 2.107 -12.255 16.113 1.00 92.00 99 ASP A N 1
ATOM 764 C CA . ASP A 1 99 ? 3.427 -11.889 15.604 1.00 92.00 99 ASP A CA 1
ATOM 765 C C . ASP A 1 99 ? 3.328 -10.698 14.636 1.00 92.00 99 ASP A C 1
ATOM 767 O O . ASP A 1 99 ? 2.244 -10.361 14.165 1.00 92.00 99 ASP A O 1
ATOM 771 N N . THR A 1 100 ? 4.461 -10.077 14.308 1.00 92.94 100 THR A N 1
ATOM 772 C CA . THR A 1 100 ? 4.572 -8.975 13.332 1.00 92.94 100 THR A CA 1
ATOM 773 C C . THR A 1 100 ? 5.227 -9.418 12.020 1.00 92.94 100 THR A C 1
ATOM 775 O O . THR A 1 100 ? 5.873 -8.615 11.337 1.00 92.94 100 THR A O 1
ATOM 778 N N . ARG A 1 101 ? 5.101 -10.703 11.654 1.00 93.62 101 ARG A N 1
ATOM 779 C CA . ARG A 1 101 ? 5.772 -11.246 10.466 1.00 93.62 101 ARG A CA 1
ATOM 780 C C . ARG A 1 101 ? 5.311 -10.557 9.185 1.00 93.62 101 ARG A C 1
ATOM 782 O O . ARG A 1 101 ? 4.174 -10.102 9.047 1.00 93.62 101 ARG A O 1
ATOM 789 N N . LYS A 1 102 ? 6.248 -10.481 8.245 1.00 94.81 102 LYS A N 1
ATOM 790 C CA . LYS A 1 102 ? 6.067 -9.916 6.913 1.00 94.81 102 LYS A CA 1
ATOM 791 C C . LYS A 1 102 ? 6.392 -11.018 5.916 1.00 94.81 102 LYS A C 1
ATOM 793 O O . LYS A 1 102 ? 7.532 -11.476 5.869 1.00 94.81 102 LYS A O 1
ATOM 798 N N . THR A 1 103 ? 5.399 -11.511 5.194 1.00 92.88 103 THR A N 1
ATOM 799 C CA . THR A 1 103 ? 5.556 -12.652 4.283 1.00 92.88 103 THR A CA 1
ATOM 800 C C . THR A 1 103 ? 4.931 -12.326 2.937 1.00 92.88 103 THR A C 1
ATOM 802 O O . THR A 1 103 ? 3.938 -11.608 2.886 1.00 92.88 103 THR A O 1
ATOM 805 N N . GLY A 1 104 ? 5.531 -12.822 1.854 1.00 90.12 104 GLY A N 1
ATOM 806 C CA . GLY A 1 104 ? 5.062 -12.582 0.493 1.00 90.12 104 GLY A CA 1
ATOM 807 C C . GLY A 1 104 ? 6.139 -12.053 -0.444 1.00 90.12 104 GLY A C 1
ATOM 808 O O . GLY A 1 104 ? 7.332 -12.109 -0.145 1.00 90.12 104 GLY A O 1
ATOM 809 N N . GLU A 1 105 ? 5.694 -11.522 -1.580 1.00 87.81 105 GLU A N 1
ATOM 810 C CA . GLU A 1 105 ? 6.556 -10.900 -2.586 1.00 87.81 105 GLU A CA 1
ATOM 811 C C . GLU A 1 105 ? 7.344 -9.718 -1.989 1.00 87.81 105 GLU A C 1
ATOM 813 O O . GLU A 1 105 ? 6.756 -8.767 -1.470 1.00 87.81 105 GLU A O 1
ATOM 818 N N . TYR A 1 106 ? 8.678 -9.759 -2.097 1.00 88.12 106 TYR A N 1
ATOM 819 C CA . TYR A 1 106 ? 9.582 -8.811 -1.430 1.00 88.12 106 TYR A CA 1
ATOM 820 C C . TYR A 1 106 ? 9.222 -7.339 -1.686 1.00 88.12 106 TYR A C 1
ATOM 822 O O . TYR A 1 106 ? 9.065 -6.577 -0.734 1.00 88.12 106 TYR A O 1
ATOM 830 N N . LEU A 1 107 ? 9.043 -6.940 -2.952 1.00 87.88 107 LEU A N 1
ATOM 831 C CA . LEU A 1 107 ? 8.801 -5.538 -3.310 1.00 87.88 107 LEU A CA 1
ATOM 832 C C . LEU A 1 107 ? 7.468 -5.015 -2.754 1.00 87.88 107 LEU A C 1
ATOM 834 O O . LEU A 1 107 ? 7.391 -3.890 -2.264 1.00 87.88 107 LEU A O 1
ATOM 838 N N . LEU A 1 108 ? 6.424 -5.839 -2.816 1.00 90.25 108 LEU A N 1
ATOM 839 C CA . LEU A 1 108 ? 5.099 -5.506 -2.303 1.00 90.25 108 LEU A CA 1
ATOM 840 C C . LEU A 1 108 ? 5.124 -5.324 -0.785 1.00 90.25 108 LEU A C 1
ATOM 842 O O . LEU A 1 108 ? 4.600 -4.343 -0.255 1.00 90.25 108 LEU A O 1
ATOM 846 N N . VAL A 1 109 ? 5.757 -6.273 -0.093 1.00 93.69 109 VAL A N 1
ATOM 847 C CA . VAL A 1 109 ? 5.920 -6.235 1.358 1.00 93.69 109 VAL A CA 1
ATOM 848 C C . VAL A 1 109 ? 6.727 -5.004 1.766 1.00 93.69 109 VAL A C 1
ATOM 850 O O . VAL A 1 109 ? 6.298 -4.282 2.658 1.00 93.69 109 VAL A O 1
ATOM 853 N N . GLU A 1 110 ? 7.840 -4.710 1.091 1.00 93.31 110 GLU A N 1
ATOM 854 C CA . GLU A 1 110 ? 8.669 -3.526 1.351 1.00 93.31 110 GLU A CA 1
ATOM 855 C C . GLU A 1 110 ? 7.860 -2.223 1.210 1.00 93.31 110 GLU A C 1
ATOM 857 O O . GLU A 1 110 ? 7.895 -1.355 2.088 1.00 93.31 110 GLU A O 1
ATOM 862 N N . GLN A 1 111 ? 7.072 -2.101 0.138 1.00 94.00 111 GLN A N 1
ATOM 863 C CA . GLN A 1 111 ? 6.232 -0.928 -0.111 1.00 94.00 111 GLN A CA 1
ATOM 864 C C . GLN A 1 111 ? 5.151 -0.744 0.956 1.00 94.00 111 GLN A C 1
ATOM 866 O O . GLN A 1 111 ? 4.949 0.387 1.409 1.00 94.00 111 GLN A O 1
ATOM 871 N N . LEU A 1 112 ? 4.482 -1.831 1.353 1.00 95.44 112 LEU A N 1
ATOM 872 C CA . LEU A 1 112 ? 3.444 -1.817 2.381 1.00 95.44 112 LEU A CA 1
ATOM 873 C C . LEU A 1 112 ? 4.009 -1.535 3.764 1.00 95.44 112 LEU A C 1
ATOM 875 O O . LEU A 1 112 ? 3.481 -0.663 4.443 1.00 95.44 112 LEU A O 1
ATOM 879 N N . VAL A 1 113 ? 5.087 -2.212 4.163 1.00 96.12 113 VAL A N 1
ATOM 880 C CA . VAL A 1 113 ? 5.749 -1.985 5.455 1.00 96.12 113 VAL A CA 1
ATOM 881 C C . VAL A 1 113 ? 6.089 -0.512 5.600 1.00 96.12 113 VAL A C 1
ATOM 883 O O . VAL A 1 113 ? 5.605 0.134 6.523 1.00 96.12 113 VAL A O 1
ATOM 886 N N . GLY A 1 114 ? 6.805 0.065 4.631 1.00 95.88 114 GLY A N 1
ATOM 887 C CA . GLY A 1 114 ? 7.173 1.468 4.750 1.00 95.88 114 GLY A CA 1
ATOM 888 C C . GLY A 1 114 ? 5.965 2.416 4.743 1.00 95.88 114 GLY A C 1
ATOM 889 O O . GLY A 1 114 ? 6.098 3.541 5.199 1.00 95.88 114 GLY A O 1
ATOM 890 N N . ALA A 1 115 ? 4.835 2.045 4.128 1.00 96.94 115 ALA A N 1
ATOM 891 C CA . ALA A 1 115 ? 3.656 2.912 4.035 1.00 96.94 115 ALA A CA 1
ATOM 892 C C . ALA A 1 115 ? 2.845 2.859 5.334 1.00 96.94 115 ALA A C 1
ATOM 894 O O . ALA A 1 115 ? 2.391 3.884 5.835 1.00 96.94 115 ALA A O 1
ATOM 895 N N . MET A 1 116 ? 2.718 1.663 5.904 1.00 97.44 116 MET A N 1
ATOM 896 C CA . MET A 1 116 ? 2.114 1.428 7.209 1.00 97.44 116 MET A CA 1
ATOM 897 C C . MET A 1 116 ? 2.934 2.079 8.327 1.00 97.44 116 MET A C 1
ATOM 899 O O . MET A 1 116 ? 2.354 2.702 9.216 1.00 97.44 116 MET A O 1
ATOM 903 N N . ASP A 1 117 ? 4.263 1.994 8.258 1.00 96.44 117 ASP A N 1
ATOM 904 C CA . ASP A 1 117 ? 5.159 2.664 9.205 1.00 96.44 117 ASP A CA 1
ATOM 905 C C . ASP A 1 117 ? 5.083 4.195 9.091 1.00 96.44 117 ASP A C 1
ATOM 907 O O . ASP A 1 117 ? 5.150 4.873 10.110 1.00 96.44 117 ASP A O 1
ATOM 911 N N . GLU A 1 118 ? 4.903 4.737 7.879 1.00 97.06 118 GLU A N 1
ATOM 912 C CA . GLU A 1 118 ? 4.811 6.187 7.628 1.00 97.06 118 GLU A CA 1
ATOM 913 C C . GLU A 1 118 ? 3.448 6.792 7.996 1.00 97.06 118 GLU A C 1
ATOM 915 O O . GLU A 1 118 ? 3.380 7.965 8.350 1.00 97.06 118 GLU A O 1
ATOM 920 N N . ILE A 1 119 ? 2.353 6.037 7.877 1.00 96.88 119 ILE A N 1
ATOM 921 C CA . ILE A 1 119 ? 0.994 6.577 8.047 1.00 96.88 119 ILE A CA 1
ATOM 922 C C . ILE A 1 119 ? 0.332 6.047 9.321 1.00 96.88 119 ILE A C 1
ATOM 924 O O . ILE A 1 119 ? -0.131 6.831 10.150 1.00 96.88 119 ILE A O 1
ATOM 928 N N . VAL A 1 120 ? 0.296 4.726 9.504 1.00 96.19 120 VAL A N 1
ATOM 929 C CA . VAL A 1 120 ? -0.482 4.078 10.574 1.00 96.19 120 VAL A CA 1
ATOM 930 C C . VAL A 1 120 ? 0.278 4.079 11.905 1.00 96.19 120 VAL A C 1
ATOM 932 O O . VAL A 1 120 ? -0.336 4.203 12.964 1.00 96.19 120 VAL A O 1
ATOM 935 N N . HIS A 1 121 ? 1.613 3.967 11.875 1.00 94.75 121 HIS A N 1
ATOM 936 C CA . HIS A 1 121 ? 2.486 4.007 13.061 1.00 94.75 121 HIS A CA 1
ATOM 937 C C . HIS A 1 121 ? 2.081 3.017 14.175 1.00 94.75 121 HIS A C 1
ATOM 939 O O . HIS A 1 121 ? 2.179 3.315 15.370 1.00 94.75 121 HIS A O 1
ATOM 945 N N . LYS A 1 122 ? 1.581 1.832 13.803 1.00 94.31 122 LYS A N 1
ATOM 946 C CA . LYS A 1 122 ? 1.180 0.774 14.745 1.00 94.31 122 LYS A CA 1
ATOM 947 C C . LYS A 1 122 ? 1.852 -0.553 14.406 1.00 94.31 122 LYS A C 1
ATOM 949 O O . LYS A 1 122 ? 2.127 -0.812 13.229 1.00 94.31 122 LYS A O 1
ATOM 954 N N . PRO A 1 123 ? 2.081 -1.424 15.408 1.00 96.25 123 PRO A N 1
ATOM 955 C CA . PRO A 1 123 ? 2.525 -2.786 15.154 1.00 96.25 123 PRO A CA 1
ATOM 956 C C . PRO A 1 123 ? 1.546 -3.481 14.215 1.00 96.25 123 PRO A C 1
ATOM 958 O O . PRO A 1 123 ? 0.334 -3.450 14.432 1.00 96.25 123 PRO A O 1
ATOM 961 N N . HIS A 1 124 ? 2.074 -4.087 13.160 1.00 97.06 124 HIS A N 1
ATOM 962 C CA . HIS A 1 124 ? 1.246 -4.704 12.139 1.00 97.06 124 HIS A CA 1
ATOM 963 C C . HIS A 1 124 ? 1.910 -5.959 11.576 1.00 97.06 124 HIS A C 1
ATOM 965 O O . HIS A 1 124 ? 3.137 -6.094 11.591 1.00 97.06 124 HIS A O 1
ATOM 971 N N . ARG A 1 125 ? 1.102 -6.868 11.042 1.00 96.62 125 ARG A N 1
ATOM 972 C CA . ARG A 1 125 ? 1.504 -8.077 10.318 1.00 96.62 125 ARG A CA 1
ATOM 973 C C . ARG A 1 125 ? 1.055 -7.946 8.868 1.00 96.62 125 ARG A C 1
ATOM 975 O O . ARG A 1 125 ? 0.012 -7.350 8.616 1.00 96.62 125 ARG A O 1
ATOM 982 N N . ILE A 1 126 ? 1.852 -8.450 7.931 1.00 95.94 126 ILE A N 1
ATOM 983 C CA . ILE A 1 126 ? 1.504 -8.452 6.505 1.00 95.94 126 ILE A CA 1
ATOM 984 C C . ILE A 1 126 ? 1.722 -9.860 5.970 1.00 95.94 126 ILE A C 1
ATOM 986 O O . ILE A 1 126 ? 2.843 -10.369 6.023 1.00 95.94 126 ILE A O 1
ATOM 990 N N . ASP A 1 127 ? 0.662 -10.452 5.435 1.00 94.25 127 ASP A N 1
ATOM 991 C CA . ASP A 1 127 ? 0.703 -11.706 4.695 1.00 94.25 127 ASP A CA 1
ATOM 992 C C . ASP A 1 127 ? 0.243 -11.460 3.253 1.00 94.25 127 ASP A C 1
ATOM 994 O O . ASP A 1 127 ? -0.921 -11.157 2.988 1.00 94.25 127 ASP A O 1
ATOM 998 N N . ALA A 1 128 ? 1.196 -11.522 2.328 1.00 90.38 128 ALA A N 1
ATOM 999 C CA . ALA A 1 128 ? 1.029 -11.273 0.905 1.00 90.38 128 ALA A CA 1
ATOM 1000 C C . ALA A 1 128 ? 1.485 -12.488 0.077 1.00 90.38 128 ALA A C 1
ATOM 1002 O O . ALA A 1 128 ? 2.343 -12.369 -0.804 1.00 90.38 128 ALA A O 1
ATOM 1003 N N . GLY A 1 129 ? 0.960 -13.674 0.399 1.00 84.62 129 GLY A N 1
ATOM 1004 C CA . GLY A 1 129 ? 1.286 -14.924 -0.293 1.00 84.62 129 GLY A CA 1
ATOM 1005 C C . GLY A 1 129 ? 1.180 -14.834 -1.825 1.00 84.62 129 GLY A C 1
ATOM 1006 O O . GLY A 1 129 ? 0.277 -14.203 -2.371 1.00 84.62 129 GLY A O 1
ATOM 1007 N N . GLU A 1 130 ? 2.097 -15.492 -2.545 1.00 71.12 130 GLU A N 1
ATOM 1008 C CA . GLU A 1 130 ? 2.224 -15.349 -4.008 1.00 71.12 130 GLU A CA 1
ATOM 1009 C C . GLU A 1 130 ? 0.969 -15.765 -4.792 1.00 71.12 130 GLU A C 1
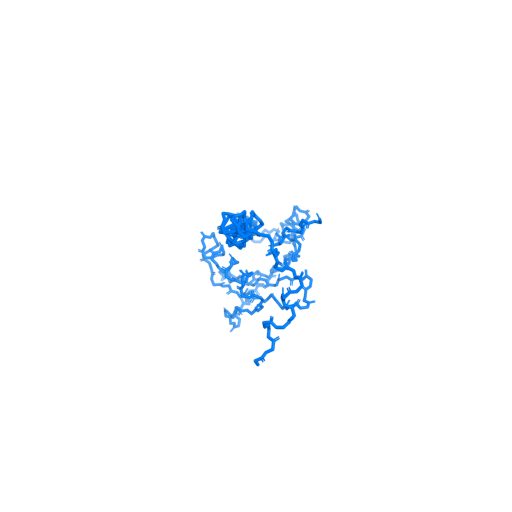ATOM 1011 O O . GLU A 1 130 ? 0.664 -15.149 -5.816 1.00 71.12 130 GLU A O 1
ATOM 1016 N N . SER A 1 131 ? 0.241 -16.776 -4.305 1.00 69.12 131 SER A N 1
ATOM 1017 C CA . SER A 1 131 ? -0.969 -17.314 -4.942 1.00 69.12 131 SER A CA 1
ATOM 1018 C C . SER A 1 131 ? -2.264 -16.647 -4.471 1.00 69.12 131 SER A C 1
ATOM 1020 O O . SER A 1 131 ? -3.329 -16.990 -4.992 1.00 69.12 131 SER A O 1
ATOM 1022 N N . ASP A 1 132 ? -2.210 -15.744 -3.488 1.00 76.88 132 ASP A N 1
ATOM 1023 C CA . ASP A 1 132 ? -3.423 -15.131 -2.959 1.00 76.88 132 ASP A CA 1
ATOM 1024 C C . ASP A 1 132 ? -3.853 -13.917 -3.802 1.00 76.88 132 ASP A C 1
ATOM 1026 O O . ASP A 1 132 ? -3.052 -13.129 -4.321 1.00 76.88 132 ASP A O 1
ATOM 1030 N N . SER A 1 133 ? -5.167 -13.787 -3.964 1.00 87.31 133 SER A N 1
ATOM 1031 C CA . SER A 1 133 ? -5.814 -12.646 -4.615 1.00 87.31 133 SER A CA 1
ATOM 1032 C C . SER A 1 133 ? -5.922 -11.430 -3.689 1.00 87.31 133 SER A C 1
ATOM 1034 O O . SER A 1 133 ? -6.195 -10.312 -4.147 1.00 87.31 133 SER A O 1
ATOM 1036 N N . THR A 1 134 ? -5.682 -11.648 -2.399 1.00 91.94 134 THR A N 1
ATOM 1037 C CA . THR A 1 134 ? -5.731 -10.667 -1.321 1.00 91.94 134 THR A CA 1
ATOM 1038 C C . THR A 1 134 ? -4.411 -10.601 -0.564 1.00 91.94 134 THR A C 1
ATOM 1040 O O . THR A 1 134 ? -3.598 -11.515 -0.600 1.00 91.94 134 THR A O 1
ATOM 1043 N N . VAL A 1 135 ? -4.185 -9.473 0.098 1.00 94.62 135 VAL A N 1
ATOM 1044 C CA . VAL A 1 135 ? -3.122 -9.269 1.077 1.00 94.62 135 VAL A CA 1
ATOM 1045 C C . VAL A 1 135 ? -3.799 -9.039 2.416 1.00 94.62 135 VAL A C 1
ATOM 1047 O O . VAL A 1 135 ? -4.667 -8.171 2.524 1.00 94.62 135 VAL A O 1
ATOM 1050 N N . ILE A 1 136 ? -3.408 -9.806 3.426 1.00 95.12 136 ILE A N 1
ATOM 1051 C CA . ILE A 1 136 ? -3.949 -9.688 4.776 1.00 95.12 136 ILE A CA 1
ATOM 1052 C C . ILE A 1 136 ? -3.027 -8.776 5.576 1.00 95.12 136 ILE A C 1
ATOM 1054 O O . ILE A 1 136 ? -1.827 -9.028 5.703 1.00 95.12 136 ILE A O 1
ATOM 1058 N N . ILE A 1 137 ? -3.595 -7.703 6.117 1.00 96.81 137 ILE A N 1
ATOM 1059 C CA . ILE A 1 137 ? -2.894 -6.748 6.968 1.00 96.81 137 ILE A CA 1
ATOM 1060 C C . ILE A 1 137 ? -3.591 -6.731 8.322 1.00 96.81 137 ILE A C 1
ATOM 1062 O O . ILE A 1 137 ? -4.723 -6.270 8.440 1.00 96.81 137 ILE A O 1
ATOM 1066 N N . ASP A 1 138 ? -2.912 -7.215 9.356 1.00 97.25 138 ASP A N 1
ATOM 1067 C CA . ASP A 1 138 ? -3.411 -7.136 10.728 1.00 97.25 138 ASP A CA 1
ATOM 1068 C C . ASP A 1 138 ? -2.729 -5.975 11.447 1.00 97.25 138 ASP A C 1
ATOM 1070 O O . ASP A 1 138 ? -1.501 -5.911 11.492 1.00 97.25 138 ASP A O 1
ATOM 1074 N N . VAL A 1 139 ? -3.506 -5.075 12.042 1.00 97.31 139 VAL A N 1
ATOM 1075 C CA . VAL A 1 139 ? -3.001 -3.904 12.768 1.00 97.31 139 VAL A CA 1
ATOM 1076 C C . VAL A 1 139 ? -3.401 -3.991 14.235 1.00 97.31 139 VAL A C 1
ATOM 1078 O O . VAL A 1 139 ? -4.582 -4.121 14.562 1.00 97.31 139 VAL A O 1
ATOM 1081 N N . GLN A 1 140 ? -2.423 -3.884 15.133 1.00 96.88 140 GLN A N 1
ATOM 1082 C CA . GLN A 1 140 ? -2.668 -3.830 16.571 1.00 96.88 140 GLN A CA 1
ATOM 1083 C C . GLN A 1 140 ? -3.235 -2.459 16.964 1.00 96.88 140 GLN A C 1
ATOM 1085 O O . GLN A 1 140 ? -2.591 -1.426 16.773 1.00 96.88 140 GLN A O 1
ATOM 1090 N N . LEU A 1 141 ? -4.426 -2.456 17.561 1.00 94.56 141 LEU A N 1
ATOM 1091 C CA . LEU A 1 141 ? -5.061 -1.293 18.185 1.00 94.56 141 LEU A CA 1
ATOM 1092 C C . LEU A 1 141 ? -4.978 -1.397 19.717 1.00 94.56 141 LEU A C 1
ATOM 1094 O O . LEU A 1 141 ? -4.494 -2.394 20.252 1.00 94.56 141 LEU A O 1
ATOM 1098 N N . ALA A 1 142 ? -5.439 -0.362 20.427 1.00 90.25 142 ALA A N 1
ATOM 1099 C CA . ALA A 1 142 ? -5.442 -0.351 21.894 1.00 90.25 142 ALA A CA 1
ATOM 1100 C C . ALA A 1 142 ? -6.334 -1.464 22.474 1.00 90.25 142 ALA A C 1
ATOM 1102 O O . ALA A 1 142 ? -5.905 -2.197 23.357 1.00 90.25 142 ALA A O 1
ATOM 1103 N N . ASP A 1 143 ? -7.531 -1.631 21.905 1.00 89.44 143 ASP A N 1
ATOM 1104 C CA . ASP A 1 143 ? -8.565 -2.522 22.445 1.00 89.44 143 ASP A CA 1
ATOM 1105 C C . ASP A 1 143 ? -8.773 -3.795 21.604 1.00 89.44 143 ASP A C 1
ATOM 1107 O O . ASP A 1 143 ? -9.768 -4.497 21.769 1.00 89.44 143 ASP A O 1
ATOM 1111 N N . GLY A 1 144 ? -7.892 -4.093 20.643 1.00 93.75 144 GLY A N 1
ATOM 1112 C CA . GLY A 1 144 ? -8.044 -5.260 19.765 1.00 93.75 144 GLY A CA 1
ATOM 1113 C C . GLY A 1 144 ? -7.161 -5.233 18.520 1.00 93.75 144 GLY A C 1
ATOM 1114 O O . GLY A 1 144 ? -6.254 -4.413 18.409 1.00 93.75 144 GLY A O 1
ATOM 1115 N N . VAL A 1 145 ? -7.451 -6.106 17.553 1.00 96.62 145 VAL A N 1
ATOM 1116 C CA . VAL A 1 145 ? -6.768 -6.149 16.247 1.00 96.62 145 VAL A CA 1
ATOM 1117 C C . VAL A 1 145 ? -7.761 -5.833 15.138 1.00 96.62 145 VAL A C 1
ATOM 1119 O O . VAL A 1 145 ? -8.858 -6.389 15.104 1.00 96.62 145 VAL A O 1
ATOM 1122 N N . LEU A 1 146 ? -7.359 -4.969 14.210 1.00 96.56 146 LEU A N 1
ATOM 1123 C CA . LEU A 1 146 ? -8.070 -4.737 12.958 1.00 96.56 146 LEU A CA 1
ATOM 1124 C C . LEU A 1 146 ? -7.429 -5.593 11.863 1.00 96.56 146 LEU A C 1
ATOM 1126 O O . LEU A 1 146 ? -6.275 -5.364 11.510 1.00 96.56 146 LEU A O 1
ATOM 1130 N N . ALA A 1 147 ? -8.162 -6.577 11.353 1.00 96.38 147 ALA A N 1
ATOM 1131 C CA . ALA A 1 147 ? -7.773 -7.349 10.183 1.00 96.38 147 ALA A CA 1
ATOM 1132 C C . ALA A 1 147 ? -8.336 -6.678 8.927 1.00 96.38 147 ALA A C 1
ATOM 1134 O O . ALA A 1 147 ? -9.522 -6.346 8.866 1.00 96.38 147 ALA A O 1
ATOM 1135 N N . VAL A 1 148 ? -7.475 -6.462 7.939 1.00 97.00 148 VAL A N 1
ATOM 1136 C CA . VAL A 1 148 ? -7.818 -5.824 6.671 1.00 97.00 148 VAL A CA 1
ATOM 1137 C C . VAL A 1 148 ? -7.446 -6.764 5.534 1.00 97.00 148 VAL A C 1
ATOM 1139 O O . VAL A 1 148 ? -6.276 -7.100 5.361 1.00 97.00 148 VAL A O 1
ATOM 1142 N N . GLU A 1 149 ? -8.433 -7.171 4.741 1.00 96.00 149 GLU A N 1
ATOM 1143 C CA . GLU A 1 149 ? -8.207 -7.906 3.496 1.00 96.00 149 GLU A CA 1
ATOM 1144 C C . GLU A 1 149 ? -8.179 -6.913 2.337 1.00 96.00 149 GLU A C 1
ATOM 1146 O O . GLU A 1 149 ? -9.205 -6.344 1.942 1.00 96.00 149 GLU A O 1
ATOM 1151 N N . VAL A 1 150 ? -6.989 -6.706 1.781 1.00 95.62 150 VAL A N 1
ATOM 1152 C CA . VAL A 1 150 ? -6.754 -5.780 0.676 1.00 95.62 150 VAL A CA 1
ATOM 1153 C C . VAL A 1 150 ? -6.684 -6.572 -0.627 1.00 95.62 150 VAL A C 1
ATOM 1155 O O . VAL A 1 150 ? -5.776 -7.386 -0.790 1.00 95.62 150 VAL A O 1
ATOM 1158 N N . PRO A 1 151 ? -7.579 -6.349 -1.605 1.00 93.50 151 PRO A N 1
ATOM 1159 C CA . PRO A 1 151 ? -7.445 -6.981 -2.912 1.00 93.50 151 PRO A CA 1
ATOM 1160 C C . PRO A 1 151 ? -6.118 -6.585 -3.557 1.00 93.50 151 PRO A C 1
ATOM 1162 O O . PRO A 1 151 ? -5.809 -5.397 -3.672 1.00 93.50 151 PRO A O 1
ATOM 1165 N N . ARG A 1 152 ? -5.353 -7.559 -4.057 1.00 90.50 152 ARG A N 1
ATOM 1166 C CA . ARG A 1 152 ? -4.023 -7.315 -4.641 1.00 90.50 152 ARG A CA 1
ATOM 1167 C C . ARG A 1 152 ? -4.072 -6.316 -5.803 1.00 90.50 152 ARG A C 1
ATOM 1169 O O . ARG A 1 152 ? -3.161 -5.517 -5.980 1.00 90.50 152 ARG A O 1
ATOM 1176 N N . LYS A 1 153 ? -5.197 -6.251 -6.521 1.00 89.31 153 LYS A N 1
ATOM 1177 C CA . LYS A 1 153 ? -5.477 -5.254 -7.573 1.00 89.31 153 LYS A CA 1
ATOM 1178 C C . LYS A 1 153 ? -5.415 -3.790 -7.104 1.00 89.31 153 LYS A C 1
ATOM 1180 O O . LYS A 1 153 ? -5.287 -2.910 -7.942 1.00 89.31 153 LYS A O 1
ATOM 1185 N N . ARG A 1 154 ? -5.514 -3.509 -5.799 1.00 87.94 154 ARG A N 1
ATOM 1186 C CA . ARG A 1 154 ? -5.325 -2.156 -5.240 1.00 87.94 154 ARG A CA 1
ATOM 1187 C C . ARG A 1 154 ? -3.856 -1.789 -5.032 1.00 87.94 154 ARG A C 1
ATOM 1189 O O . ARG A 1 154 ? -3.541 -0.615 -4.894 1.00 87.94 154 ARG A O 1
ATOM 1196 N N . LEU A 1 155 ? -2.978 -2.787 -5.004 1.00 85.44 155 LEU A N 1
ATOM 1197 C CA . LEU A 1 155 ? -1.552 -2.653 -4.703 1.00 85.44 155 LEU A CA 1
ATOM 1198 C C . LEU A 1 155 ? -0.678 -2.744 -5.958 1.00 85.44 155 LEU A C 1
ATOM 1200 O O . LEU A 1 155 ? 0.493 -2.379 -5.924 1.00 85.44 155 LEU A O 1
ATOM 1204 N N . PHE A 1 156 ? -1.267 -3.163 -7.080 1.00 78.94 156 PHE A N 1
ATOM 1205 C CA . PHE A 1 156 ? -0.622 -3.211 -8.385 1.00 78.94 156 PHE A CA 1
ATOM 1206 C C . PHE A 1 156 ? -1.444 -2.458 -9.422 1.00 78.94 156 PHE A C 1
ATOM 1208 O O . PHE A 1 156 ? -2.659 -2.610 -9.503 1.00 78.94 156 PHE A O 1
ATOM 1215 N N . SER A 1 157 ? -0.756 -1.712 -10.280 1.00 64.88 157 SER A N 1
ATOM 1216 C CA . SER A 1 157 ? -1.332 -1.207 -11.521 1.00 64.88 157 SER A CA 1
ATOM 1217 C C . SER A 1 157 ? -0.968 -2.176 -12.637 1.00 64.88 157 SER A C 1
ATOM 1219 O O . SER A 1 157 ? 0.185 -2.225 -13.054 1.00 64.88 157 SER A O 1
ATOM 1221 N N . THR A 1 158 ? -1.931 -2.956 -13.127 1.00 52.44 158 THR A N 1
ATOM 1222 C CA . THR A 1 158 ? -1.720 -3.736 -14.354 1.00 52.44 158 THR A CA 1
ATOM 1223 C C . THR A 1 158 ? -1.968 -2.816 -15.544 1.00 52.44 158 THR A C 1
ATOM 1225 O O . THR A 1 158 ? -3.112 -2.495 -15.846 1.00 52.44 158 THR A O 1
ATOM 1228 N N . THR A 1 159 ? -0.908 -2.350 -16.200 1.00 50.97 159 THR A N 1
ATOM 1229 C CA . THR A 1 159 ? -1.013 -1.813 -17.563 1.00 50.97 159 THR A CA 1
ATOM 1230 C C . THR A 1 159 ? -1.049 -2.994 -18.525 1.00 50.97 159 THR A C 1
ATOM 1232 O O . THR A 1 159 ? -0.052 -3.706 -18.641 1.00 50.97 159 THR A O 1
ATOM 1235 N N . THR A 1 160 ? -2.212 -3.231 -19.136 1.00 37.62 160 THR A N 1
ATOM 1236 C CA . THR A 1 160 ? -2.377 -4.084 -20.328 1.00 37.62 160 THR A CA 1
ATOM 1237 C C . THR A 1 160 ? -1.622 -3.532 -21.521 1.00 37.62 160 THR A C 1
ATOM 1239 O O . THR A 1 160 ? -1.610 -2.285 -21.652 1.00 37.62 160 THR A O 1
#

Foldseek 3Di:
DCPVVVCVVVQDPDPVSVVVCVVVVVVVVCVVVVVVVCVVVVQLVVLLVLLLVVLQLVQVLVVVVVPADDVGDNVVSQVVSCVVQVKHKDWDFQADDPDLEQDDDPSNSVSNVVSNCVRVVFRKHWDHHPPDQWIWIWGDDPGTIMIITHGVCSSGDDDD

Sequence (160 aa):
MQFSTMLKPYLPKSLLGRAVLIIVMPLILLQVVSTTIFFENHWKKVGRRLALGVAGDIELVIGNMRRLPVGGDVRGILIDAQAATHMKFEYRPGSVLADTRKTGEYLLVEQLVGAMDEIVHKPHRIDAGESDSTVIIDVQLADGVLAVEVPRKRLFSTTT

Secondary structure (DSSP, 8-state):
--HHHHHTTTS--SHHHHHHHHHHHHHHHHHHHHHHHHHHHHHHHHHHHHHHHHHHHHHHHHHHHHHSPTT--HHHHHHHHHHHHS-EEEEEET---S---EEE-HHHHHHHHHHHHHHT-S-EEEEE-TT-SEEEEEEE-SSEEEEEEEEGGGT-----

pLDDT: mean 88.62, std 11.19, range [37.62, 97.44]